Protein AF-A0A962C2W1-F1 (afdb_monomer)

Nearest PDB structures (foldseek):
  6paq-assembly1_A  TM=8.408E-01  e=9.115E-05  Novosphingobium aromaticivorans DSM 12444
  6pan-assembly1_A  TM=8.681E-01  e=1.875E-04  Novosphingobium aromaticivorans DSM 12444
  7n59-assembly1_B  TM=8.801E-01  e=2.003E-04  Arabidopsis thaliana
  7n5b-assembly1_A  TM=8.484E-01  e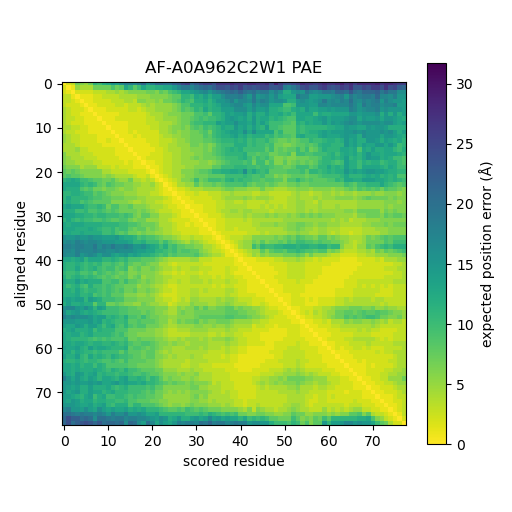=1.756E-04  Arabidopsis thaliana
  7dnz-assembly1_A  TM=8.843E-01  e=1.530E-03  Homo sapiens

pLDDT: mean 91.56, std 6.17, range [61.97, 97.81]

Structure (mmCIF, N/CA/C/O backbone):
data_AF-A0A962C2W1-F1
#
_entry.id   AF-A0A962C2W1-F1
#
loop_
_atom_site.group_PDB
_atom_site.id
_atom_site.type_symbol
_atom_site.label_atom_id
_atom_site.label_alt_id
_atom_site.label_comp_id
_atom_site.label_asym_id
_atom_site.label_entity_id
_atom_site.label_seq_id
_atom_site.pdbx_PDB_ins_code
_atom_site.Cartn_x
_atom_site.Cartn_y
_atom_site.Cartn_z
_atom_site.occupancy
_atom_site.B_iso_or_equiv
_atom_site.auth_seq_id
_atom_site.auth_comp_id
_atom_site.auth_asym_id
_atom_site.auth_atom_id
_atom_site.pdbx_PDB_model_num
ATOM 1 N N . MET A 1 1 ? 42.948 5.040 -25.627 1.00 61.97 1 MET A N 1
ATOM 2 C CA . MET A 1 1 ? 42.088 5.106 -24.423 1.00 61.97 1 MET A CA 1
ATOM 3 C C . MET A 1 1 ? 40.765 5.827 -24.685 1.00 61.97 1 MET A C 1
ATOM 5 O O . MET A 1 1 ? 39.737 5.256 -24.353 1.00 61.97 1 MET A O 1
ATOM 9 N N . MET A 1 2 ? 40.763 6.953 -25.409 1.00 77.50 2 MET A N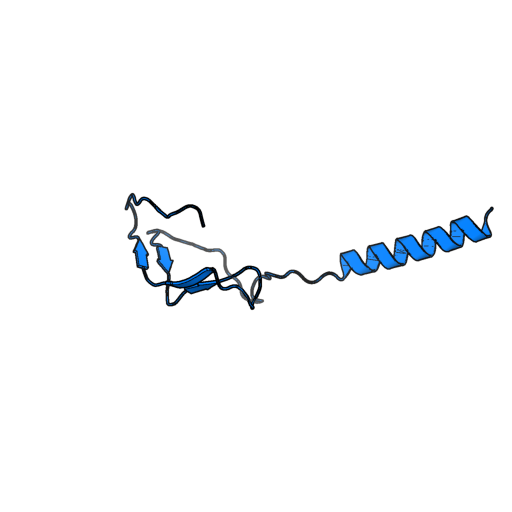 1
ATOM 10 C CA . MET A 1 2 ? 39.567 7.762 -25.718 1.00 77.50 2 MET A CA 1
ATOM 11 C C . MET A 1 2 ? 38.366 7.001 -26.325 1.00 77.50 2 MET A C 1
ATOM 13 O O . MET A 1 2 ? 37.241 7.176 -25.876 1.00 77.50 2 MET A O 1
ATOM 17 N N . TYR A 1 3 ? 38.580 6.082 -27.278 1.00 83.00 3 TYR A N 1
ATOM 18 C CA . TYR A 1 3 ? 37.484 5.277 -27.853 1.00 83.00 3 TYR A CA 1
ATOM 19 C C . TYR A 1 3 ? 36.752 4.413 -26.808 1.00 83.00 3 TYR A C 1
ATOM 21 O O . TYR A 1 3 ? 35.530 4.285 -26.839 1.00 83.00 3 TYR A O 1
ATOM 29 N N . ARG A 1 4 ? 37.492 3.837 -25.850 1.00 84.75 4 ARG A N 1
ATOM 30 C CA . ARG A 1 4 ? 36.918 2.988 -24.797 1.00 84.75 4 ARG A CA 1
ATOM 31 C C . ARG A 1 4 ? 36.137 3.815 -23.779 1.00 84.75 4 ARG A C 1
ATOM 33 O O . ARG A 1 4 ? 35.094 3.367 -23.324 1.00 84.75 4 ARG A O 1
ATOM 40 N N . GLU A 1 5 ? 36.625 5.006 -23.446 1.00 87.31 5 GLU A N 1
ATOM 41 C CA . GLU A 1 5 ? 35.955 5.933 -22.525 1.00 87.31 5 GLU A CA 1
ATOM 42 C C . GLU A 1 5 ? 34.636 6.445 -23.102 1.00 87.31 5 GLU A C 1
ATOM 44 O O . GLU A 1 5 ? 33.613 6.372 -22.427 1.00 87.31 5 GLU A O 1
ATOM 49 N N . VAL A 1 6 ? 34.625 6.854 -24.374 1.00 88.12 6 VAL A N 1
ATOM 50 C CA . VAL A 1 6 ? 33.394 7.273 -25.064 1.00 88.12 6 VAL A CA 1
ATOM 51 C C . VAL A 1 6 ? 32.395 6.118 -25.144 1.00 88.12 6 VAL A C 1
ATOM 53 O O . VAL A 1 6 ? 31.224 6.293 -24.817 1.00 88.12 6 VAL A O 1
ATOM 56 N N . LYS A 1 7 ? 32.851 4.907 -25.496 1.00 89.31 7 LYS A N 1
ATOM 57 C CA . LYS A 1 7 ? 31.990 3.715 -25.511 1.00 89.31 7 LYS A CA 1
ATOM 58 C C . LYS A 1 7 ? 31.402 3.410 -24.127 1.00 89.31 7 LYS A C 1
ATOM 60 O O . LYS A 1 7 ? 30.227 3.075 -24.025 1.00 89.31 7 LYS A O 1
ATOM 65 N N . GLN A 1 8 ? 32.197 3.546 -23.066 1.00 90.31 8 GLN A N 1
ATOM 66 C CA . GLN A 1 8 ? 31.727 3.337 -21.697 1.00 90.31 8 GLN A CA 1
ATOM 67 C C . GLN A 1 8 ? 30.714 4.407 -21.268 1.00 90.31 8 GLN A C 1
ATOM 69 O O . GLN A 1 8 ? 29.742 4.079 -20.591 1.00 90.31 8 GLN A O 1
ATOM 74 N N . ALA A 1 9 ? 30.911 5.662 -21.680 1.00 90.81 9 ALA A N 1
ATOM 75 C CA . ALA A 1 9 ? 29.974 6.745 -21.405 1.00 90.81 9 ALA A CA 1
ATOM 76 C C . ALA A 1 9 ? 28.594 6.478 -22.029 1.00 90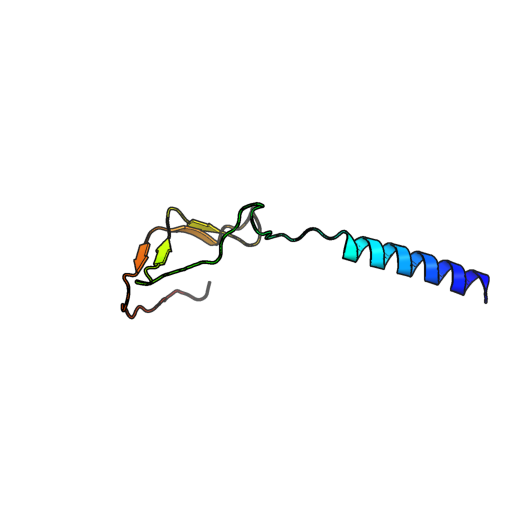.81 9 ALA A C 1
ATOM 78 O O . ALA A 1 9 ? 27.588 6.645 -21.344 1.00 90.81 9 ALA A O 1
ATOM 79 N N . PHE A 1 10 ? 28.538 5.975 -23.268 1.00 94.00 10 PHE A N 1
ATOM 80 C CA . PHE A 1 10 ? 27.276 5.582 -23.907 1.00 94.00 10 PHE A CA 1
ATOM 81 C C . PHE A 1 10 ? 26.574 4.427 -23.183 1.00 94.00 10 PHE A C 1
ATOM 83 O O . PHE A 1 10 ? 25.385 4.526 -22.906 1.00 94.00 10 PHE A O 1
ATOM 90 N N . ILE A 1 11 ? 27.308 3.381 -22.789 1.00 92.94 11 ILE A N 1
ATOM 91 C CA . ILE A 1 11 ? 26.738 2.256 -22.021 1.00 92.94 11 ILE A CA 1
ATOM 92 C C . ILE A 1 11 ? 26.147 2.738 -20.689 1.00 92.94 11 ILE A C 1
ATOM 94 O O . ILE A 1 11 ? 25.092 2.277 -20.257 1.00 92.94 11 ILE A O 1
ATOM 98 N N . ASN A 1 12 ? 26.829 3.662 -20.013 1.00 91.38 12 ASN A N 1
ATOM 99 C CA . ASN A 1 12 ? 26.331 4.219 -18.760 1.00 91.38 12 ASN A CA 1
ATOM 100 C C . ASN A 1 12 ? 25.078 5.074 -18.988 1.00 91.38 12 ASN A C 1
ATOM 102 O O . ASN A 1 12 ? 24.153 5.014 -18.183 1.00 91.38 12 ASN A O 1
ATOM 106 N N . LEU A 1 13 ? 25.032 5.830 -20.087 1.00 94.38 13 LEU A N 1
ATOM 107 C CA . LEU A 1 13 ? 23.877 6.640 -20.456 1.00 94.38 13 LEU A CA 1
ATOM 108 C C . LEU A 1 13 ? 22.648 5.767 -20.758 1.00 94.38 13 LEU A C 1
ATOM 110 O O . LEU A 1 13 ? 21.567 6.060 -20.260 1.00 94.38 13 LEU A O 1
ATOM 114 N N . GLU A 1 14 ? 22.819 4.664 -21.490 1.00 92.44 14 GLU A N 1
ATOM 115 C CA . GLU A 1 14 ? 21.747 3.689 -21.744 1.00 92.44 14 GLU A CA 1
ATOM 116 C C . GLU A 1 14 ? 21.178 3.109 -20.440 1.00 92.44 14 GLU A C 1
ATOM 118 O O . GLU A 1 14 ? 19.963 3.006 -20.284 1.00 92.44 14 GLU A O 1
ATOM 123 N N . ARG A 1 15 ? 22.037 2.789 -19.462 1.00 91.81 15 ARG A N 1
ATOM 124 C CA . ARG A 1 15 ? 21.586 2.319 -18.140 1.00 91.81 15 ARG A CA 1
ATOM 125 C C . ARG A 1 15 ? 20.822 3.387 -17.367 1.00 91.81 15 ARG A C 1
ATOM 127 O O . ARG A 1 15 ? 19.837 3.062 -16.717 1.00 91.81 15 ARG A O 1
ATOM 134 N N . LEU A 1 16 ? 21.279 4.639 -17.417 1.00 92.62 16 LEU A N 1
ATOM 135 C CA . LEU A 1 16 ? 20.594 5.747 -16.753 1.00 92.62 16 LEU A CA 1
ATOM 136 C C . LEU A 1 16 ? 19.206 5.976 -17.346 1.00 92.62 16 LEU A C 1
ATOM 138 O O . LEU A 1 16 ? 18.258 6.119 -16.584 1.00 92.62 16 LEU A O 1
ATOM 142 N N . PHE A 1 17 ? 19.072 5.955 -18.674 1.00 92.44 17 PHE A N 1
ATOM 143 C CA . PHE A 1 17 ? 17.757 6.028 -19.308 1.00 92.44 17 PHE A CA 1
ATOM 144 C C . PHE A 1 17 ? 16.870 4.847 -18.911 1.00 92.44 17 PHE A C 1
ATOM 146 O O . PHE A 1 17 ? 15.720 5.064 -18.557 1.00 92.44 17 PHE A O 1
ATOM 153 N N . GLY A 1 18 ? 17.421 3.632 -18.837 1.00 90.00 18 GLY A N 1
ATOM 154 C CA . GLY A 1 18 ? 16.674 2.470 -18.352 1.00 90.00 18 GLY A CA 1
ATOM 155 C C . GLY A 1 18 ? 16.128 2.626 -16.926 1.00 90.00 18 GLY A C 1
ATOM 156 O O . GLY A 1 18 ? 15.019 2.183 -16.659 1.00 90.00 18 GLY A O 1
ATOM 157 N N . LEU A 1 19 ? 16.871 3.280 -16.027 1.00 89.31 19 LEU A N 1
ATOM 158 C CA . LEU A 1 19 ? 16.400 3.581 -14.667 1.00 89.31 19 LEU A CA 1
ATOM 159 C C . LEU A 1 19 ? 15.366 4.713 -14.639 1.00 89.31 19 LEU A C 1
ATOM 161 O O . LEU A 1 19 ? 14.444 4.687 -13.834 1.00 89.31 19 LEU A O 1
ATOM 165 N N . LEU A 1 20 ? 15.531 5.727 -15.491 1.00 88.44 20 LEU A N 1
ATOM 166 C CA . LEU A 1 20 ? 14.584 6.840 -15.592 1.00 88.44 20 LEU A CA 1
ATOM 167 C C . LEU A 1 20 ? 13.233 6.403 -16.174 1.00 88.44 20 LEU A C 1
ATOM 169 O O . LEU A 1 20 ? 12.206 6.954 -15.785 1.00 88.44 20 LEU A O 1
ATOM 173 N N . ASP A 1 21 ? 13.247 5.419 -17.072 1.00 88.25 21 ASP A N 1
ATOM 174 C CA . ASP A 1 21 ? 12.058 4.849 -17.713 1.00 88.25 21 ASP A CA 1
ATOM 175 C C . ASP A 1 21 ? 11.388 3.748 -16.874 1.00 88.25 21 ASP A C 1
ATOM 177 O O . ASP A 1 21 ? 10.341 3.216 -17.261 1.00 88.25 21 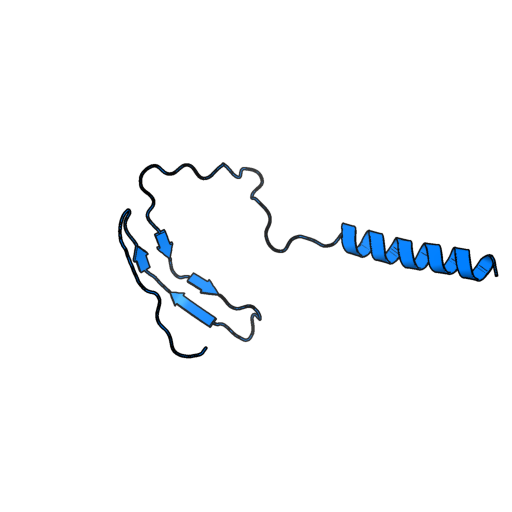ASP A O 1
ATOM 181 N N . GLU A 1 22 ? 11.970 3.380 -15.729 1.00 88.75 22 GLU A N 1
ATOM 182 C CA . GLU A 1 22 ? 11.391 2.381 -14.841 1.00 88.75 22 GLU A CA 1
ATOM 183 C C . GLU A 1 22 ? 10.042 2.880 -14.306 1.00 88.75 22 GLU A C 1
ATOM 185 O O . GLU A 1 22 ? 9.933 3.906 -13.629 1.00 88.75 22 GLU A O 1
ATOM 190 N N . ARG A 1 23 ? 8.979 2.149 -14.651 1.00 82.06 23 ARG A N 1
ATOM 191 C CA . ARG A 1 23 ? 7.623 2.489 -14.227 1.00 82.06 23 ARG A CA 1
ATOM 192 C C . ARG A 1 23 ? 7.442 2.167 -12.755 1.00 82.06 23 ARG A C 1
ATOM 194 O O . ARG A 1 23 ? 7.887 1.124 -12.280 1.00 82.06 23 ARG A O 1
ATOM 201 N N . ARG A 1 24 ? 6.730 3.038 -12.045 1.00 83.88 24 ARG A N 1
ATOM 202 C CA . ARG A 1 24 ? 6.386 2.783 -10.649 1.00 83.88 24 ARG A CA 1
ATOM 203 C C . ARG A 1 24 ? 5.330 1.685 -10.601 1.00 83.88 24 ARG A C 1
ATOM 205 O O . ARG A 1 24 ? 4.359 1.716 -11.350 1.00 83.88 24 ARG A O 1
ATOM 212 N N . GLU A 1 25 ? 5.513 0.727 -9.700 1.00 85.06 25 GLU A N 1
ATOM 213 C CA . GLU A 1 25 ? 4.528 -0.340 -9.481 1.00 85.06 25 GLU A CA 1
ATOM 214 C C . GLU A 1 25 ? 3.230 0.194 -8.854 1.00 85.06 25 GLU A C 1
ATOM 216 O O . GLU A 1 25 ? 2.157 -0.361 -9.077 1.00 85.06 25 GLU A O 1
ATOM 221 N N . VAL A 1 26 ? 3.326 1.292 -8.096 1.00 89.94 26 VAL A N 1
ATOM 222 C CA . VAL A 1 26 ? 2.198 1.987 -7.468 1.00 89.94 26 VAL A CA 1
ATOM 223 C C . VAL A 1 26 ? 2.250 3.458 -7.875 1.00 89.94 26 VAL A C 1
ATOM 225 O O . VAL A 1 26 ? 3.223 4.159 -7.590 1.00 89.94 26 VAL A O 1
ATOM 228 N N . GLU A 1 27 ? 1.204 3.915 -8.557 1.00 93.00 27 GLU A N 1
ATOM 229 C CA . GLU A 1 27 ? 1.046 5.285 -9.049 1.00 93.00 27 GLU A CA 1
ATOM 230 C C . GLU A 1 27 ? -0.262 5.867 -8.506 1.00 93.00 27 GLU A C 1
ATOM 232 O O . GLU A 1 27 ? -1.263 5.157 -8.387 1.00 93.00 27 GLU A O 1
ATOM 237 N N . ASP A 1 28 ? -0.251 7.159 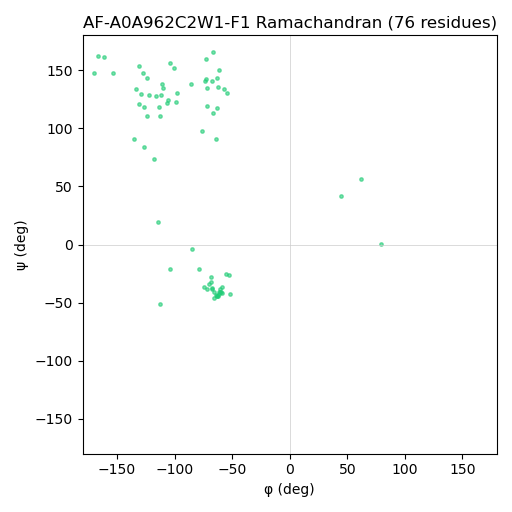-8.178 1.00 93.88 28 ASP A N 1
ATOM 238 C CA . ASP A 1 28 ? -1.476 7.872 -7.823 1.00 93.88 28 ASP A CA 1
ATOM 239 C C . ASP A 1 28 ? -2.427 7.893 -9.027 1.00 93.88 28 ASP A C 1
ATOM 241 O O . ASP A 1 28 ? -2.006 8.046 -10.179 1.00 93.88 28 ASP A O 1
ATOM 245 N N . ALA A 1 29 ? -3.728 7.772 -8.763 1.00 94.81 29 ALA A N 1
ATOM 246 C CA . ALA A 1 29 ? -4.737 7.983 -9.793 1.00 94.81 29 ALA A CA 1
ATOM 247 C C . ALA A 1 29 ? -4.670 9.435 -10.323 1.00 94.81 29 ALA A C 1
ATOM 249 O O . ALA A 1 29 ? -4.326 10.344 -9.562 1.00 94.81 29 ALA A O 1
ATOM 250 N N . PRO A 1 30 ? -5.028 9.697 -11.596 1.00 95.19 30 PRO A N 1
ATOM 251 C CA . PRO A 1 30 ? -4.975 11.044 -12.180 1.00 95.19 30 PRO A CA 1
ATOM 252 C C . PRO A 1 30 ? -5.759 12.115 -11.404 1.00 95.19 30 PRO A C 1
ATOM 254 O O . PRO A 1 30 ? -5.453 13.302 -11.495 1.00 95.19 30 PRO A O 1
ATOM 257 N N . ASP A 1 31 ? -6.775 11.691 -10.663 1.00 95.81 31 ASP A N 1
ATOM 258 C CA . ASP A 1 31 ? -7.691 12.490 -9.855 1.00 95.81 31 ASP A CA 1
ATOM 259 C C . ASP A 1 31 ? -7.547 12.212 -8.349 1.00 95.81 31 ASP A C 1
ATOM 261 O O . ASP A 1 31 ? -8.454 12.515 -7.570 1.00 95.81 31 ASP A O 1
ATOM 265 N N . ALA A 1 32 ? -6.414 11.642 -7.926 1.00 96.06 32 ALA A N 1
ATOM 266 C CA . ALA A 1 32 ? -6.151 11.346 -6.527 1.00 96.06 32 ALA A CA 1
ATOM 267 C C . ALA A 1 32 ? -6.318 12.598 -5.653 1.00 96.06 32 ALA A C 1
ATOM 269 O O . ALA A 1 32 ? -5.763 13.668 -5.916 1.00 96.06 32 ALA A O 1
ATOM 270 N N . ILE A 1 33 ? -7.079 12.439 -4.575 1.00 95.31 33 ILE A N 1
ATOM 271 C CA . ILE A 1 33 ? -7.259 13.461 -3.548 1.00 95.31 33 ILE A CA 1
ATOM 272 C C . ILE A 1 33 ? -6.449 13.101 -2.308 1.00 95.31 33 ILE A C 1
ATOM 274 O O . ILE A 1 33 ? -6.170 11.933 -2.037 1.00 95.31 33 ILE A O 1
ATOM 278 N N . ALA A 1 34 ? -6.116 14.110 -1.506 1.00 95.69 34 ALA A N 1
ATOM 279 C CA . ALA A 1 34 ? -5.549 13.863 -0.190 1.00 95.69 34 ALA A CA 1
ATOM 280 C C . ALA A 1 34 ? -6.561 13.105 0.684 1.00 95.69 34 ALA A C 1
ATOM 282 O O . ALA A 1 34 ? -7.737 13.470 0.751 1.00 95.69 34 ALA A O 1
ATOM 283 N N . LEU A 1 35 ? -6.092 12.078 1.393 1.00 93.56 35 LEU A N 1
ATOM 284 C CA . LEU A 1 35 ? -6.904 11.382 2.382 1.00 93.56 35 LEU A CA 1
ATOM 285 C C . LEU A 1 35 ? -7.209 12.332 3.552 1.00 93.56 35 LEU A C 1
ATOM 287 O O . LEU A 1 35 ? -6.314 12.708 4.308 1.00 93.56 35 LEU A O 1
ATOM 291 N N . VAL A 1 36 ? -8.480 12.698 3.716 1.00 92.19 36 VAL A N 1
ATOM 292 C CA . VAL A 1 36 ? -8.975 13.500 4.844 1.00 92.19 36 VAL A CA 1
ATOM 293 C C . VAL A 1 36 ? -9.896 12.621 5.683 1.00 92.19 36 VAL A C 1
ATOM 295 O O . VAL A 1 36 ? -10.925 12.165 5.195 1.00 92.19 36 VAL A O 1
ATOM 298 N N . THR A 1 37 ? -9.545 12.380 6.949 1.00 89.19 37 THR A N 1
ATOM 299 C CA . THR A 1 37 ? -10.363 11.561 7.855 1.00 89.19 37 THR A CA 1
ATOM 300 C C . THR A 1 37 ? -10.538 12.219 9.220 1.00 89.19 37 THR A C 1
ATOM 302 O O . THR A 1 37 ? -9.583 12.721 9.810 1.00 89.19 37 THR A O 1
ATOM 305 N N . SER A 1 38 ? -11.778 12.231 9.715 1.00 87.50 38 SER A N 1
ATOM 306 C CA . SER A 1 38 ? -12.151 12.719 11.051 1.00 87.50 38 SER A CA 1
ATOM 307 C C . SER A 1 38 ? -12.446 11.584 12.039 1.00 87.50 38 SER A C 1
ATOM 309 O O . SER A 1 38 ? -12.368 11.791 13.248 1.00 87.50 38 SER A O 1
ATOM 311 N N . GLN A 1 39 ? -12.758 10.385 11.537 1.00 89.69 39 GLN A N 1
ATOM 312 C CA . GLN A 1 39 ? -13.001 9.168 12.313 1.00 89.69 39 GLN A CA 1
ATOM 313 C C . GLN A 1 39 ? -12.267 8.006 11.628 1.00 89.69 39 GLN A C 1
ATOM 315 O O . GLN A 1 39 ? -12.813 7.391 10.712 1.00 89.69 39 GLN A O 1
ATOM 320 N N . PRO A 1 40 ? -11.009 7.728 12.009 1.00 91.81 40 PRO A N 1
ATOM 321 C CA . PRO A 1 40 ? -10.174 6.781 11.284 1.00 91.81 40 PRO A CA 1
ATOM 322 C C . PRO A 1 40 ? -10.590 5.338 11.587 1.00 91.81 40 PRO A C 1
ATOM 324 O O . PRO A 1 40 ? -10.183 4.772 12.597 1.00 91.81 40 PRO A O 1
ATOM 327 N N . ALA A 1 41 ? -11.391 4.750 10.704 1.00 95.19 41 ALA A N 1
ATOM 328 C CA . ALA A 1 41 ? -11.654 3.315 10.659 1.00 95.19 41 ALA A CA 1
ATOM 329 C C . ALA A 1 41 ? -10.818 2.653 9.550 1.00 95.19 41 ALA A C 1
ATOM 331 O O . ALA A 1 41 ? -10.484 3.293 8.551 1.00 95.19 41 ALA A O 1
ATOM 332 N N . ILE A 1 42 ? -10.479 1.375 9.726 1.00 95.88 42 ILE A N 1
ATOM 333 C CA . ILE A 1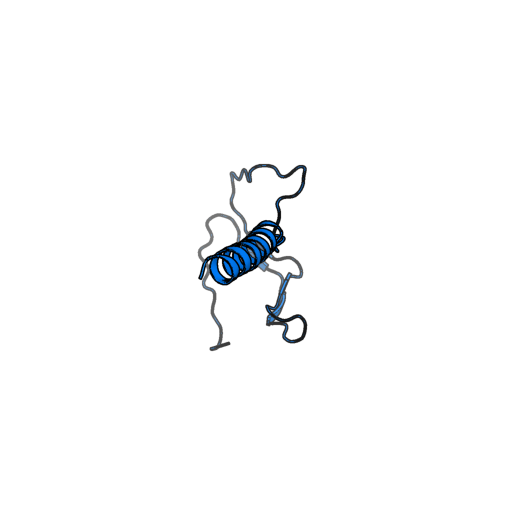 42 ? -9.738 0.571 8.742 1.00 95.88 42 ILE A CA 1
ATOM 334 C C . ILE A 1 42 ? -10.642 -0.564 8.277 1.00 95.88 42 ILE A C 1
ATOM 336 O O . ILE A 1 42 ? -11.160 -1.315 9.103 1.00 95.88 42 ILE A O 1
ATOM 340 N N . HIS A 1 43 ? -10.793 -0.707 6.964 1.00 96.31 43 HIS A N 1
ATOM 341 C CA . HIS A 1 43 ? -11.559 -1.777 6.336 1.00 96.31 43 HIS A CA 1
ATOM 342 C C . HIS A 1 43 ? -10.655 -2.561 5.390 1.00 96.31 43 HIS A C 1
ATOM 344 O O . HIS A 1 43 ? -9.968 -1.979 4.552 1.00 96.31 43 HIS A O 1
ATOM 350 N N . PHE A 1 44 ? -10.652 -3.878 5.547 1.00 97.81 44 PHE A N 1
ATOM 351 C CA . PHE A 1 44 ? -10.144 -4.822 4.563 1.00 97.81 44 PHE A CA 1
ATOM 352 C C . PHE A 1 44 ? -11.363 -5.476 3.920 1.00 97.81 44 PHE A C 1
ATOM 354 O O . PHE A 1 44 ? -12.205 -6.016 4.636 1.00 97.81 44 PHE A O 1
ATOM 361 N N . GLU A 1 45 ? -11.451 -5.393 2.594 1.00 97.75 45 GLU A N 1
ATOM 362 C CA . GLU A 1 45 ? -12.549 -5.938 1.793 1.00 97.75 45 GLU A CA 1
ATOM 363 C C . GLU A 1 45 ? -11.972 -6.884 0.738 1.00 97.75 45 GLU A C 1
ATOM 365 O O . GLU A 1 45 ? -11.274 -6.449 -0.180 1.00 97.75 45 GLU A O 1
ATOM 370 N N . ALA A 1 46 ? -12.227 -8.182 0.906 1.00 9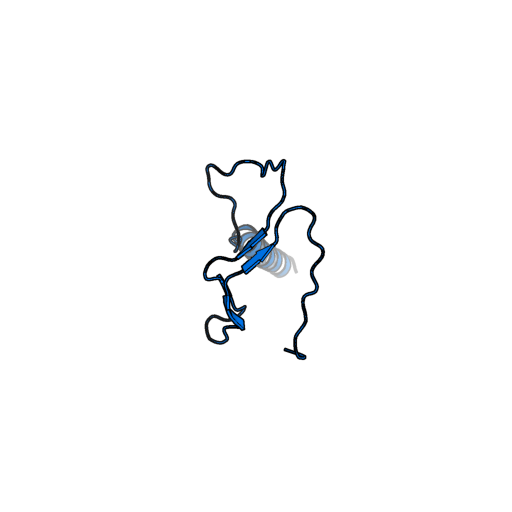7.31 46 ALA A N 1
ATOM 371 C CA . ALA A 1 46 ? -11.791 -9.281 0.052 1.00 97.31 46 ALA A CA 1
ATOM 372 C C . ALA A 1 46 ? -10.313 -9.183 -0.376 1.00 97.31 46 ALA A C 1
ATOM 374 O O . ALA A 1 46 ? -9.963 -9.443 -1.530 1.00 97.31 46 ALA A O 1
ATOM 375 N N . VAL A 1 47 ? -9.425 -8.796 0.546 1.00 97.12 47 VAL A N 1
ATOM 376 C CA . VAL A 1 47 ? -8.037 -8.466 0.198 1.00 97.12 47 VAL A CA 1
ATOM 377 C C . VAL A 1 47 ? -7.255 -9.731 -0.158 1.00 97.12 47 VAL A C 1
ATOM 379 O O . VAL A 1 47 ? -7.054 -10.625 0.669 1.00 97.12 47 VAL A O 1
ATOM 382 N N . GLU A 1 48 ? -6.756 -9.777 -1.392 1.00 96.31 48 GLU A N 1
ATOM 383 C 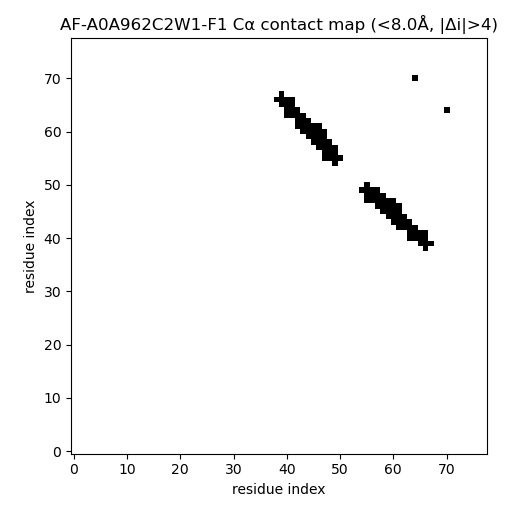CA . GLU A 1 48 ? -5.815 -10.779 -1.888 1.00 96.31 48 GLU A CA 1
ATOM 384 C C . GLU A 1 48 ? -4.445 -10.141 -2.124 1.00 96.31 48 GLU A C 1
ATOM 386 O O . GLU A 1 48 ? -4.345 -9.068 -2.715 1.00 96.31 48 GLU A O 1
ATOM 391 N N . PHE A 1 49 ? -3.368 -10.797 -1.688 1.00 94.94 49 PHE A N 1
ATOM 392 C CA . PHE A 1 49 ? -2.021 -10.240 -1.839 1.00 94.94 49 PHE A CA 1
ATOM 393 C C . PHE A 1 49 ? -0.949 -11.325 -1.899 1.00 94.94 49 PHE A C 1
ATOM 395 O O . PHE A 1 49 ? -1.057 -12.350 -1.229 1.00 94.94 49 PHE A O 1
ATOM 402 N N . GLY A 1 50 ? 0.117 -11.077 -2.657 1.00 94.62 50 GLY A N 1
ATOM 403 C CA . GLY A 1 50 ? 1.361 -11.844 -2.660 1.00 94.62 50 GLY A CA 1
ATOM 404 C C . GLY A 1 50 ? 2.430 -11.107 -3.469 1.00 94.62 50 GLY A C 1
ATOM 405 O O . GLY A 1 50 ? 2.095 -10.425 -4.432 1.00 94.62 50 GLY A O 1
ATOM 406 N N . TYR A 1 51 ? 3.705 -11.239 -3.088 1.00 91.31 51 TYR A N 1
ATOM 407 C CA . TYR A 1 51 ? 4.823 -10.619 -3.820 1.00 91.31 51 TYR A CA 1
ATOM 408 C C . TYR A 1 51 ? 5.078 -11.277 -5.182 1.00 91.31 51 TYR A C 1
ATOM 410 O O . TYR A 1 51 ? 5.473 -10.614 -6.133 1.00 91.31 51 TYR A O 1
ATOM 418 N N . ASP A 1 52 ? 4.854 -12.591 -5.271 1.00 91.38 52 ASP A N 1
ATOM 419 C CA . ASP A 1 52 ? 4.875 -13.353 -6.519 1.00 91.38 52 ASP A CA 1
ATOM 420 C C . ASP A 1 52 ? 3.435 -13.812 -6.807 1.00 91.38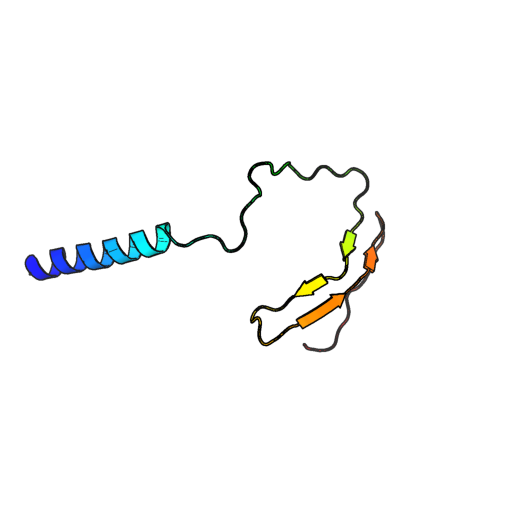 52 ASP A C 1
ATOM 422 O O . ASP A 1 52 ? 2.823 -14.436 -5.932 1.00 91.38 52 ASP A O 1
ATOM 426 N N . PRO A 1 53 ? 2.884 -13.574 -8.011 1.00 86.31 53 PRO A N 1
ATOM 427 C CA . PRO A 1 53 ? 1.552 -14.050 -8.393 1.00 86.31 53 PRO A CA 1
ATOM 428 C C . PRO A 1 53 ? 1.334 -15.559 -8.192 1.00 86.31 53 PRO A C 1
ATOM 430 O O . PRO A 1 53 ? 0.202 -16.005 -8.004 1.00 86.31 53 PRO A O 1
ATOM 433 N N . ARG A 1 54 ? 2.406 -16.361 -8.220 1.00 92.19 54 ARG A N 1
ATOM 434 C CA . ARG A 1 54 ? 2.384 -17.813 -7.979 1.00 92.19 54 ARG A CA 1
ATOM 435 C C . ARG A 1 54 ? 2.301 -18.172 -6.498 1.00 92.19 54 ARG A C 1
ATOM 437 O O . ARG A 1 54 ? 1.919 -19.295 -6.175 1.00 92.19 54 ARG A O 1
ATOM 444 N N . ARG A 1 55 ? 2.673 -17.257 -5.600 1.00 92.88 55 ARG A N 1
ATOM 445 C CA . ARG A 1 55 ? 2.681 -17.466 -4.148 1.00 92.88 55 ARG A CA 1
ATOM 446 C C . ARG A 1 55 ? 1.887 -16.366 -3.450 1.00 92.88 55 ARG A C 1
ATOM 448 O O . ARG A 1 55 ? 2.430 -15.390 -2.934 1.00 92.88 55 ARG A O 1
ATOM 455 N N . ARG A 1 56 ? 0.576 -16.582 -3.404 1.00 93.19 56 ARG A N 1
ATOM 456 C CA . ARG A 1 56 ? -0.362 -15.763 -2.637 1.00 93.19 56 ARG A CA 1
ATOM 457 C C . ARG A 1 56 ? -0.135 -15.939 -1.127 1.00 93.19 56 ARG A C 1
ATOM 459 O O . ARG A 1 56 ? 0.152 -17.044 -0.676 1.00 93.19 56 ARG A O 1
ATOM 466 N N . ILE A 1 57 ? -0.236 -14.837 -0.388 1.00 94.19 57 ILE A N 1
ATOM 467 C CA . ILE A 1 57 ? -0.041 -14.725 1.067 1.00 94.19 57 ILE A CA 1
ATOM 468 C C . ILE A 1 57 ? -1.370 -14.397 1.758 1.00 94.19 57 ILE A C 1
ATOM 470 O O . ILE A 1 57 ? -1.755 -15.079 2.703 1.00 94.19 57 ILE A O 1
ATOM 474 N N . LEU A 1 58 ? -2.085 -13.368 1.290 1.00 94.81 58 LEU A N 1
ATOM 475 C CA . LEU A 1 58 ? -3.423 -13.030 1.783 1.00 94.81 58 LEU A CA 1
ATOM 476 C C . LEU A 1 58 ? -4.469 -13.611 0.833 1.00 94.81 58 LEU A C 1
ATOM 478 O O . LEU A 1 58 ? -4.377 -13.434 -0.384 1.00 94.81 58 LEU A O 1
ATOM 482 N N . HIS A 1 59 ? -5.446 -14.317 1.395 1.00 95.00 59 HIS A N 1
ATOM 483 C CA . HIS A 1 59 ? -6.444 -15.087 0.658 1.00 95.00 59 HIS A CA 1
ATOM 484 C C . HIS A 1 59 ? -7.853 -14.553 0.931 1.00 95.00 59 HIS A C 1
ATOM 486 O O . HIS A 1 59 ? -8.608 -15.186 1.663 1.00 95.00 59 HIS A O 1
ATOM 492 N N . GLY A 1 60 ? -8.186 -13.393 0.361 1.00 95.69 60 GLY A N 1
ATOM 493 C CA . GLY A 1 60 ? -9.523 -12.802 0.460 1.00 95.69 60 GLY A CA 1
ATOM 494 C C . GLY A 1 60 ? -9.896 -12.484 1.904 1.00 95.69 60 GLY A C 1
ATOM 495 O O . GLY A 1 60 ? -10.861 -13.032 2.422 1.00 95.69 60 GLY A O 1
ATOM 496 N N . ILE A 1 61 ? -9.069 -11.684 2.583 1.00 96.38 61 ILE A N 1
ATOM 497 C CA . ILE A 1 61 ? -9.298 -11.346 3.991 1.00 96.38 61 ILE A CA 1
ATOM 498 C C . ILE A 1 61 ? -10.248 -10.152 4.129 1.00 96.38 61 ILE A C 1
ATOM 500 O O . ILE A 1 61 ? -10.102 -9.147 3.430 1.00 96.38 61 ILE A O 1
ATOM 504 N N . ASP A 1 62 ? -11.164 -10.261 5.090 1.00 97.56 62 ASP A N 1
ATOM 505 C CA . ASP A 1 62 ? -12.204 -9.276 5.380 1.00 97.56 62 ASP A CA 1
ATOM 506 C C . ASP A 1 62 ? -12.233 -8.957 6.875 1.00 97.56 62 ASP A C 1
ATOM 508 O O . ASP A 1 62 ? -12.447 -9.847 7.704 1.00 97.56 62 ASP A O 1
ATOM 512 N N . PHE A 1 63 ? -12.026 -7.691 7.239 1.00 96.44 63 PHE A N 1
ATOM 513 C CA . PHE A 1 63 ? -12.217 -7.230 8.616 1.00 96.44 63 PHE A CA 1
ATOM 514 C C . PHE A 1 63 ? -12.377 -5.712 8.708 1.00 96.44 63 PHE A C 1
ATOM 516 O O . PHE A 1 63 ? -11.980 -4.957 7.824 1.00 96.44 63 PHE A O 1
ATOM 523 N N . HIS A 1 64 ? -12.928 -5.263 9.834 1.00 97.25 64 HIS A N 1
ATOM 524 C CA . HIS A 1 64 ? -13.130 -3.854 10.147 1.00 97.25 64 HIS A CA 1
ATOM 525 C C . HIS A 1 64 ? -12.559 -3.530 11.531 1.00 97.25 64 HIS A C 1
ATOM 527 O O . HIS A 1 64 ? -12.865 -4.208 12.514 1.00 97.25 64 HIS A O 1
ATOM 533 N N . ILE A 1 65 ? -11.745 -2.477 11.601 1.00 96.69 65 ILE A N 1
ATOM 534 C CA . ILE A 1 65 ? -11.218 -1.904 12.839 1.00 96.69 65 ILE A CA 1
ATOM 535 C C . ILE A 1 65 ? -11.851 -0.517 13.008 1.00 96.69 65 ILE A C 1
ATOM 537 O O . ILE A 1 65 ? -11.521 0.391 12.239 1.00 96.69 65 ILE A O 1
ATOM 541 N N . PRO A 1 66 ? -12.745 -0.327 13.993 1.00 95.62 66 PRO A N 1
ATOM 542 C CA . PRO A 1 66 ? -13.389 0.959 14.205 1.00 95.62 66 PRO A CA 1
ATOM 543 C C . PRO A 1 66 ? -12.419 1.984 14.803 1.00 95.62 66 PRO A C 1
ATOM 545 O O . PRO A 1 66 ? -11.417 1.639 15.436 1.00 95.62 66 PRO A O 1
ATOM 548 N N . ALA A 1 67 ? -12.753 3.265 14.647 1.00 95.88 67 ALA A N 1
ATOM 549 C CA . ALA A 1 67 ? -11.955 4.356 15.191 1.00 95.88 67 ALA A CA 1
ATOM 550 C C . ALA A 1 67 ? -11.771 4.237 16.711 1.00 95.88 67 ALA A C 1
ATOM 552 O O . ALA A 1 67 ? -12.719 4.002 17.459 1.00 95.88 67 ALA A O 1
ATOM 553 N N . GLY A 1 68 ? -10.527 4.417 17.163 1.00 94.44 68 GLY A N 1
ATOM 554 C CA . GLY A 1 68 ? -10.156 4.329 18.577 1.00 94.44 68 GLY A CA 1
ATOM 555 C C . GLY A 1 68 ? -9.984 2.904 19.114 1.00 94.44 68 GLY A C 1
ATOM 556 O O . GLY A 1 68 ? -9.651 2.749 20.289 1.00 94.44 68 GLY A O 1
ATOM 557 N N . ALA A 1 69 ? -10.171 1.866 18.294 1.00 94.44 69 ALA A N 1
ATOM 558 C CA . ALA A 1 69 ? -9.898 0.496 18.711 1.00 94.44 69 ALA A CA 1
ATOM 559 C C . ALA A 1 69 ? -8.391 0.216 18.812 1.00 94.44 69 ALA A C 1
ATOM 561 O O . ALA A 1 69 ? -7.596 0.652 17.981 1.00 94.44 69 ALA A O 1
ATOM 562 N N . SER A 1 70 ? -8.014 -0.576 19.818 1.00 95.19 70 SER A N 1
ATOM 563 C CA . SER A 1 70 ? -6.687 -1.182 19.921 1.00 95.19 70 SER A CA 1
ATOM 564 C C . SER A 1 70 ? -6.809 -2.669 19.618 1.00 95.19 70 SER A C 1
ATOM 566 O O . SER A 1 70 ? -7.578 -3.378 20.268 1.00 95.19 70 SER A O 1
ATOM 568 N N . VAL A 1 71 ? -6.082 -3.128 18.604 1.00 95.56 71 VAL A N 1
ATOM 569 C CA . VAL A 1 71 ? -6.107 -4.518 18.141 1.00 95.56 71 VAL A CA 1
ATOM 570 C C . VAL A 1 71 ? -4.684 -5.039 17.993 1.00 95.56 71 VAL A C 1
ATOM 572 O O . VAL A 1 71 ? -3.753 -4.270 17.754 1.00 95.56 71 VAL A O 1
ATOM 575 N N . ALA A 1 72 ? -4.518 -6.351 18.125 1.00 95.94 72 ALA A N 1
ATOM 576 C CA . ALA A 1 72 ? -3.254 -7.030 17.883 1.00 95.94 72 ALA A CA 1
ATOM 577 C C . ALA A 1 72 ? -3.368 -7.898 16.629 1.00 95.94 72 ALA A C 1
ATOM 579 O O . ALA A 1 72 ? -4.366 -8.593 16.436 1.00 95.94 72 ALA A O 1
ATOM 580 N N . VAL A 1 73 ? -2.323 -7.886 15.807 1.00 92.81 73 VAL A N 1
ATOM 581 C CA . VAL A 1 73 ? -2.162 -8.825 14.695 1.00 92.81 73 VAL A CA 1
ATOM 582 C C . VAL A 1 73 ? -1.231 -9.933 15.166 1.00 92.81 73 VAL A C 1
ATOM 584 O O . VAL A 1 73 ? -0.111 -9.665 15.596 1.00 92.81 73 VAL A O 1
ATOM 587 N N . VAL A 1 74 ? -1.704 -11.175 15.110 1.00 94.75 74 VAL A N 1
ATOM 588 C CA . VAL A 1 74 ? -0.942 -12.362 15.514 1.00 94.75 74 VAL A CA 1
ATOM 589 C C . VAL A 1 74 ? -0.945 -13.385 14.387 1.00 94.75 74 VAL A C 1
ATOM 591 O O . VAL A 1 74 ? -1.909 -13.493 13.633 1.00 94.75 74 VAL A O 1
ATOM 594 N N . GLY A 1 75 ? 0.135 -14.149 14.276 1.00 92.00 75 GLY A N 1
ATOM 595 C CA . GLY A 1 75 ? 0.289 -15.172 13.252 1.00 92.00 75 GLY A CA 1
ATOM 596 C C . GLY A 1 75 ? 1.464 -16.087 13.564 1.00 92.00 75 GLY A C 1
ATOM 597 O O . GLY A 1 75 ? 2.324 -15.762 14.383 1.00 92.00 75 GLY A O 1
ATOM 598 N N . HIS A 1 76 ? 1.481 -17.247 12.916 1.00 89.00 76 HIS A N 1
ATOM 599 C CA . HIS A 1 76 ? 2.652 -18.120 12.914 1.00 89.00 76 HIS A CA 1
ATOM 600 C C . HIS A 1 76 ? 3.798 -17.433 12.156 1.00 89.00 76 HIS A C 1
ATOM 602 O O . HIS A 1 76 ? 3.565 -16.454 11.447 1.00 89.00 76 HIS A O 1
ATOM 608 N N . SER A 1 77 ? 5.028 -17.936 12.285 1.00 82.25 77 SER A N 1
ATOM 609 C CA . SER A 1 77 ? 6.136 -17.487 11.436 1.00 82.25 77 SER A CA 1
ATOM 610 C C . SER A 1 77 ? 5.830 -17.873 9.982 1.00 82.25 77 SER A C 1
ATOM 612 O O . SER A 1 77 ? 6.083 -19.011 9.580 1.00 82.25 77 SER A O 1
ATOM 614 N N . GLY A 1 78 ? 5.178 -16.964 9.259 1.00 65.19 78 GLY A N 1
ATOM 615 C CA . GLY A 1 78 ? 4.935 -17.031 7.820 1.00 65.19 78 GLY A CA 1
ATOM 616 C C . GLY A 1 78 ? 6.171 -16.654 7.024 1.00 65.19 78 GLY A C 1
ATOM 617 O O . GLY A 1 78 ? 6.948 -15.809 7.522 1.00 65.19 78 GLY A O 1
#

Solvent-accessible surface area (backbone atoms only — not comparable to full-atom values): 5303 Å² total; per-residue (Å²): 111,69,72,60,52,55,54,49,51,51,56,52,49,54,51,50,51,55,62,71,66,56,75,70,95,78,74,82,57,99,80,66,71,82,91,80,77,94,69,66,56,49,77,43,72,62,40,64,41,48,97,43,92,90,51,69,72,41,80,52,44,68,51,77,45,58,55,92,67,86,83,84,90,84,78,75,97,122

Secondary structure (DSSP, 8-state):
-HHHHHHHHHHHHHHHHHHHTPPPSS---TT------SS--EEEEEEEE-SBTTB--EEEEEEEE-TT----------

Foldseek 3Di:
DVVVVVVVVVVVVVVVVVVVPDDDPDDADPPDDDDDDPWDKDWDAQDWDDPDPVDTDDGGDTDIGGGPDDDDDDDDPD

Mean predicted aligned error: 7.13 Å

Sequence (78 aa):
MMYREVKQAFINLERLFGLLDERREVEDAPDAIALVTSQPAIHFEAVEFGYDPRRRILHGIDFHIPAGASVAVVGHSG

Radius of gyration: 22.75 Å; Cα contacts (8 Å, |Δi|>4): 49; chains: 1; bounding box: 56×32×48 Å